Protein AF-A0A1Q6LPK5-F1 (afdb_monomer_lite)

Sequence (60 aa):
MTICPEERCTGCGACQSACPADCIALALNRAGDRVAMIDFARCFTRPCYAKAARRWLPTQ

Structure (mmCIF, N/CA/C/O backbone):
data_AF-A0A1Q6LPK5-F1
#
_entry.id   AF-A0A1Q6LPK5-F1
#
loop_
_atom_site.group_PDB
_atom_site.id
_atom_site.type_symbol
_atom_site.label_atom_id
_atom_site.label_alt_id
_atom_site.label_comp_id
_atom_site.label_asym_id
_atom_site.label_entity_id
_atom_site.label_seq_id
_atom_site.pdbx_PDB_ins_code
_atom_site.Cartn_x
_atom_site.Cartn_y
_atom_site.Cartn_z
_atom_site.occupancy
_atom_site.B_iso_or_equiv
_atom_site.auth_seq_id
_atom_site.auth_comp_id
_atom_site.auth_asym_id
_atom_site.auth_atom_id
_atom_site.pdbx_PDB_model_num
ATOM 1 N N . MET A 1 1 ? 3.140 11.365 -4.863 1.00 50.88 1 MET A N 1
ATOM 2 C CA . MET A 1 1 ? 2.020 10.749 -4.126 1.00 50.88 1 MET A CA 1
ATOM 3 C C . MET A 1 1 ? 2.602 9.927 -2.986 1.00 50.88 1 MET A C 1
ATOM 5 O O . MET A 1 1 ? 2.856 8.749 -3.166 1.00 50.88 1 MET A O 1
ATOM 9 N N . THR A 1 2 ? 2.919 10.566 -1.860 1.00 52.94 2 THR A N 1
ATOM 10 C CA . THR A 1 2 ? 3.432 9.890 -0.656 1.00 52.94 2 THR A CA 1
ATOM 11 C C . THR A 1 2 ? 2.329 9.039 -0.035 1.00 52.94 2 THR A C 1
ATOM 13 O O . THR A 1 2 ? 1.174 9.461 -0.045 1.00 52.94 2 THR A O 1
ATOM 16 N N . ILE A 1 3 ? 2.660 7.846 0.469 1.00 65.31 3 ILE A N 1
ATOM 17 C CA . ILE A 1 3 ? 1.711 7.008 1.220 1.00 65.31 3 ILE A CA 1
ATOM 18 C C . ILE A 1 3 ? 1.114 7.824 2.378 1.00 65.31 3 ILE A C 1
ATOM 20 O O . ILE A 1 3 ? 1.830 8.594 3.020 1.00 65.31 3 ILE A O 1
ATOM 24 N N . CYS A 1 4 ? -0.200 7.686 2.596 1.00 64.25 4 CYS A N 1
ATOM 25 C CA . CYS A 1 4 ? -0.922 8.366 3.671 1.00 64.25 4 CYS A CA 1
ATOM 26 C C . 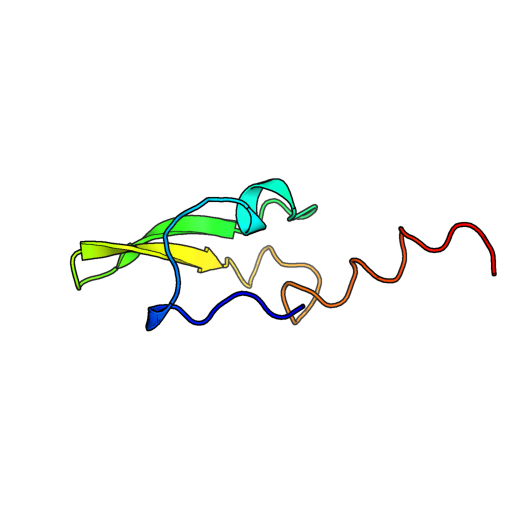CYS A 1 4 ? -0.276 8.077 5.037 1.00 64.25 4 CYS A C 1
ATOM 28 O O . CYS A 1 4 ? 0.116 6.934 5.276 1.00 64.25 4 CYS A O 1
ATOM 30 N N . PRO A 1 5 ? -0.195 9.071 5.938 1.00 68.06 5 PRO A N 1
ATOM 31 C CA . PRO A 1 5 ? 0.280 8.847 7.299 1.00 68.06 5 PRO A CA 1
ATOM 32 C C . PRO A 1 5 ? -0.628 7.845 8.026 1.00 68.06 5 PRO A C 1
ATOM 34 O O . PRO A 1 5 ? -1.810 7.727 7.696 1.00 68.06 5 PRO A O 1
ATOM 37 N N . GLU A 1 6 ? -0.072 7.122 8.998 1.00 71.19 6 GLU A N 1
ATOM 38 C CA . GLU A 1 6 ? -0.750 6.036 9.724 1.00 71.19 6 GLU A CA 1
ATOM 39 C C . GLU A 1 6 ? -2.103 6.458 10.317 1.00 71.19 6 GLU A C 1
ATOM 41 O O . GLU A 1 6 ? -3.093 5.760 10.133 1.00 71.19 6 GLU A O 1
ATOM 46 N N . GLU A 1 7 ? -2.168 7.659 10.892 1.00 76.44 7 GLU A N 1
ATOM 47 C CA . GLU A 1 7 ? -3.365 8.309 11.451 1.00 76.44 7 GLU A CA 1
ATOM 48 C C . GLU A 1 7 ? -4.495 8.547 10.436 1.00 76.44 7 GLU A C 1
ATOM 50 O O . GLU A 1 7 ? -5.658 8.683 10.803 1.00 76.44 7 GLU A O 1
ATOM 55 N N . ARG A 1 8 ? -4.168 8.610 9.142 1.00 78.31 8 ARG A N 1
ATOM 56 C CA . ARG A 1 8 ? -5.126 8.813 8.043 1.00 78.31 8 ARG A CA 1
ATOM 57 C C . ARG A 1 8 ? -5.259 7.573 7.171 1.00 78.31 8 ARG A C 1
ATOM 59 O O . ARG A 1 8 ? -5.902 7.620 6.119 1.00 78.31 8 ARG A O 1
ATOM 66 N N . CYS A 1 9 ? -4.613 6.477 7.558 1.00 84.69 9 CYS A N 1
ATOM 67 C CA . CYS A 1 9 ? -4.723 5.231 6.838 1.00 84.69 9 CYS A CA 1
ATOM 68 C C . CYS A 1 9 ? -6.100 4.631 7.113 1.00 84.69 9 CYS A C 1
ATOM 70 O O . CYS A 1 9 ? -6.430 4.270 8.234 1.00 84.69 9 CYS A O 1
ATOM 72 N N . THR A 1 10 ? -6.908 4.504 6.067 1.00 83.81 10 THR A N 1
ATOM 73 C CA . THR A 1 10 ? -8.228 3.865 6.153 1.00 83.81 10 THR A CA 1
ATOM 74 C C . THR A 1 10 ? -8.157 2.349 5.961 1.00 83.81 10 THR A C 1
ATOM 76 O O . THR A 1 10 ? -9.188 1.683 5.896 1.00 83.81 10 THR A O 1
ATOM 79 N N . GLY A 1 11 ? -6.954 1.790 5.793 1.00 86.12 11 GLY A N 1
ATOM 80 C CA . GLY A 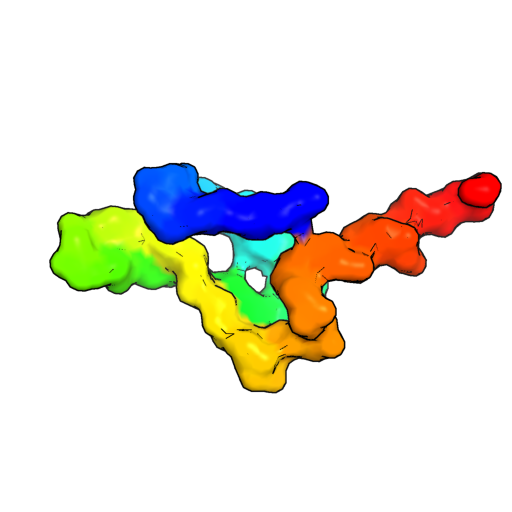1 11 ? -6.769 0.371 5.499 1.00 86.12 11 GLY A CA 1
ATOM 81 C C . GLY A 1 11 ? -7.344 -0.066 4.149 1.00 86.12 11 GLY A C 1
ATOM 82 O O . GLY A 1 11 ? -7.661 -1.238 3.977 1.00 86.12 11 GLY A O 1
ATOM 83 N N . CYS A 1 12 ? -7.496 0.853 3.187 1.00 88.94 12 CYS A N 1
ATOM 84 C CA . CYS A 1 12 ? -8.159 0.579 1.906 1.00 88.94 12 CYS A CA 1
ATOM 85 C C . CYS A 1 12 ? -7.398 -0.379 0.970 1.00 88.94 12 CYS A C 1
ATOM 87 O O . CYS A 1 12 ? -7.972 -0.860 0.000 1.00 88.94 12 CYS A O 1
ATOM 89 N N . GLY A 1 13 ? -6.103 -0.620 1.203 1.00 84.06 13 GLY A N 1
ATOM 90 C CA . GLY A 1 13 ? -5.290 -1.534 0.385 1.00 84.06 13 GLY A CA 1
ATOM 91 C C . GLY A 1 13 ? -4.895 -1.021 -1.003 1.00 84.06 13 GLY A C 1
ATOM 92 O O . GLY A 1 13 ? -4.219 -1.731 -1.747 1.00 84.06 13 GLY A O 1
ATOM 93 N N . ALA A 1 14 ? -5.230 0.226 -1.349 1.00 83.31 14 ALA A N 1
ATOM 94 C CA . ALA A 1 14 ? -4.837 0.820 -2.629 1.00 83.31 14 ALA A CA 1
ATOM 95 C C . ALA A 1 14 ? -3.309 0.888 -2.788 1.00 83.31 14 ALA A C 1
ATOM 97 O O . ALA A 1 14 ? -2.779 0.594 -3.856 1.00 83.31 14 ALA A O 1
ATOM 98 N N . CYS A 1 15 ? -2.587 1.223 -1.713 1.00 79.50 15 CYS A N 1
ATOM 99 C CA . CYS A 1 15 ? -1.125 1.244 -1.722 1.00 79.50 15 CYS A CA 1
ATOM 100 C C . CYS A 1 15 ? -0.520 -0.158 -1.887 1.00 79.50 15 CYS A C 1
ATOM 102 O O . CYS A 1 15 ? 0.447 -0.289 -2.629 1.00 79.50 15 CYS A O 1
ATOM 104 N N . GLN A 1 16 ? -1.110 -1.191 -1.271 1.00 82.75 16 GLN A N 1
ATOM 105 C CA . GLN A 1 16 ? -0.688 -2.585 -1.436 1.00 82.75 16 GLN A CA 1
ATOM 106 C C . GLN A 1 16 ? -0.816 -3.024 -2.899 1.00 82.75 16 GLN A C 1
ATOM 108 O O . GLN A 1 16 ? 0.161 -3.471 -3.484 1.00 82.75 16 GLN A O 1
ATOM 113 N N . SER A 1 17 ? -1.977 -2.794 -3.520 1.00 82.56 17 SER A N 1
ATOM 114 C CA . SER A 1 17 ? -2.212 -3.166 -4.926 1.00 82.56 17 SER A CA 1
ATOM 115 C C . SER A 1 17 ? -1.358 -2.361 -5.912 1.00 82.56 17 SER A C 1
ATOM 117 O O . SER A 1 17 ? -0.980 -2.858 -6.968 1.00 82.56 17 SER A O 1
ATOM 119 N N . ALA A 1 18 ? -1.049 -1.105 -5.580 1.00 77.69 18 ALA A N 1
ATOM 120 C CA . ALA A 1 18 ? -0.213 -0.246 -6.411 1.00 77.69 18 ALA A CA 1
ATOM 121 C C . ALA A 1 18 ? 1.293 -0.522 -6.254 1.00 77.69 18 ALA A C 1
ATOM 123 O O . ALA A 1 18 ? 2.083 -0.013 -7.051 1.00 77.69 18 ALA A O 1
ATOM 124 N N . CYS A 1 19 ? 1.716 -1.267 -5.226 1.00 76.56 19 CYS A N 1
ATOM 125 C CA . CYS A 1 19 ? 3.126 -1.480 -4.938 1.00 76.56 19 CYS A CA 1
ATOM 126 C C . CYS A 1 19 ? 3.708 -2.583 -5.833 1.00 76.56 19 CYS A C 1
ATOM 128 O O . CYS A 1 19 ? 3.405 -3.755 -5.634 1.00 76.56 19 CYS A O 1
ATOM 130 N N . PRO A 1 20 ? 4.624 -2.266 -6.765 1.00 74.19 20 PRO A N 1
ATOM 131 C CA . PRO A 1 20 ? 5.237 -3.284 -7.618 1.00 74.19 20 PRO A CA 1
ATOM 132 C C . PRO A 1 20 ? 6.227 -4.180 -6.860 1.00 74.19 20 PRO A C 1
ATOM 134 O O . PRO A 1 20 ? 6.614 -5.226 -7.367 1.00 74.19 20 PRO A O 1
ATOM 137 N N . ALA A 1 21 ? 6.688 -3.740 -5.685 1.00 78.12 21 ALA A N 1
ATOM 138 C CA . ALA A 1 21 ? 7.623 -4.477 -4.839 1.00 78.12 21 ALA A CA 1
ATOM 139 C C . ALA A 1 21 ? 6.925 -5.469 -3.901 1.00 78.12 21 ALA A C 1
ATOM 141 O O . ALA A 1 21 ? 7.619 -6.194 -3.195 1.00 78.12 21 ALA A O 1
ATOM 142 N N . ASP A 1 22 ? 5.590 -5.412 -3.818 1.00 82.19 22 ASP A N 1
ATOM 143 C CA . ASP A 1 22 ? 4.791 -6.132 -2.821 1.00 82.19 22 ASP A CA 1
ATOM 144 C C . ASP A 1 22 ? 5.355 -5.985 -1.387 1.00 82.19 22 ASP A C 1
ATOM 146 O O . ASP A 1 22 ? 5.375 -6.906 -0.579 1.00 82.19 22 ASP A O 1
ATOM 150 N N . CYS A 1 23 ? 5.888 -4.800 -1.065 1.00 82.56 23 CYS A N 1
ATOM 151 C CA . CYS A 1 23 ? 6.550 -4.529 0.216 1.00 82.56 23 CYS A CA 1
ATOM 152 C C . CYS A 1 23 ? 5.609 -3.885 1.247 1.00 82.56 23 CYS A C 1
ATOM 154 O O . CYS A 1 23 ? 6.071 -3.318 2.237 1.00 82.56 23 CYS A O 1
ATOM 156 N N . ILE A 1 24 ? 4.301 -3.894 0.983 1.00 84.00 24 ILE A N 1
ATOM 157 C CA . ILE A 1 24 ? 3.281 -3.251 1.809 1.00 84.00 24 ILE A CA 1
ATOM 158 C C . ILE A 1 24 ? 2.280 -4.311 2.249 1.00 84.00 24 ILE A C 1
ATOM 160 O O . ILE A 1 24 ? 1.665 -4.963 1.412 1.00 84.00 24 ILE A O 1
ATOM 164 N N . ALA A 1 25 ?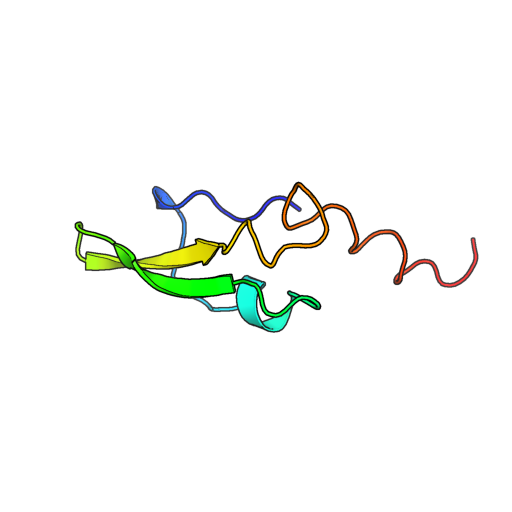 2.075 -4.433 3.555 1.00 85.88 25 ALA A N 1
ATOM 165 C CA . ALA A 1 25 ? 1.085 -5.319 4.152 1.00 85.88 25 ALA A CA 1
ATOM 166 C C . ALA A 1 25 ? 0.084 -4.507 4.977 1.00 85.88 25 ALA A C 1
ATOM 168 O O . ALA A 1 25 ? 0.460 -3.547 5.639 1.00 85.88 25 ALA A O 1
ATOM 169 N N . LEU A 1 26 ? -1.193 -4.882 4.972 1.00 87.69 26 LEU A N 1
ATOM 170 C CA . LEU A 1 26 ? -2.181 -4.288 5.874 1.00 87.69 26 LEU A CA 1
ATOM 171 C C . LEU A 1 26 ? -2.189 -5.045 7.203 1.00 87.69 26 LEU A C 1
ATOM 173 O O . LEU A 1 26 ? -2.395 -6.257 7.224 1.00 87.69 26 LEU A O 1
ATOM 177 N N . ALA A 1 27 ? -1.995 -4.331 8.309 1.00 87.50 27 ALA A N 1
ATOM 178 C CA . ALA A 1 27 ? -2.057 -4.884 9.657 1.00 87.50 27 ALA A CA 1
ATOM 179 C C . ALA A 1 27 ? -2.783 -3.925 10.605 1.00 87.50 27 ALA A C 1
ATOM 181 O O . ALA A 1 27 ? -3.018 -2.762 10.282 1.00 87.50 27 ALA A O 1
ATOM 182 N N . LEU A 1 28 ? -3.146 -4.416 11.787 1.00 87.94 28 LEU A N 1
ATOM 183 C CA . LEU A 1 28 ? -3.701 -3.574 12.841 1.00 87.94 28 LEU A CA 1
ATOM 184 C C . LEU A 1 28 ? -2.562 -2.956 13.654 1.00 87.94 28 LEU A C 1
ATOM 186 O O . LEU A 1 28 ? -1.646 -3.665 14.078 1.00 87.94 28 LEU A O 1
ATOM 190 N N . ASN A 1 29 ? -2.614 -1.643 13.876 1.00 84.12 29 ASN A N 1
ATOM 191 C CA . ASN A 1 29 ? -1.733 -0.999 14.846 1.00 84.12 29 ASN A CA 1
ATOM 192 C C . ASN A 1 29 ? -2.195 -1.330 16.284 1.00 84.12 29 ASN A C 1
ATOM 194 O O . ASN A 1 29 ? -3.230 -1.960 16.512 1.00 84.12 29 ASN A O 1
ATOM 198 N N . ARG A 1 30 ? -1.440 -0.866 17.285 1.00 81.75 30 ARG A N 1
ATOM 199 C CA . ARG A 1 30 ? -1.802 -1.034 18.706 1.00 81.75 30 ARG A CA 1
ATOM 200 C C . ARG A 1 30 ? -3.089 -0.302 19.114 1.00 81.75 30 ARG A C 1
ATOM 202 O O . ARG A 1 30 ? -3.638 -0.629 20.158 1.00 81.75 30 ARG A O 1
ATOM 209 N N . ALA A 1 31 ? -3.552 0.660 18.318 1.00 84.19 31 ALA A N 1
ATOM 210 C CA . ALA A 1 31 ? -4.811 1.368 18.533 1.00 84.19 31 ALA A CA 1
ATOM 211 C C . ALA A 1 31 ? -6.028 0.627 17.936 1.00 84.19 31 ALA A C 1
ATOM 213 O O . ALA A 1 31 ? -7.162 1.004 18.208 1.00 84.19 31 ALA A O 1
ATOM 214 N N . GLY A 1 32 ? -5.811 -0.460 17.184 1.00 84.25 32 GLY A N 1
ATOM 215 C CA . GLY A 1 32 ? -6.873 -1.208 16.509 1.00 84.25 32 GLY A CA 1
ATOM 216 C C . GLY A 1 32 ? -7.248 -0.657 15.129 1.00 84.25 32 GLY A C 1
ATOM 217 O O . GLY A 1 32 ? -8.206 -1.141 14.527 1.00 84.25 32 GLY A O 1
ATOM 218 N N . ASP A 1 33 ? -6.489 0.301 14.595 1.00 86.06 33 ASP A N 1
ATOM 219 C CA . ASP A 1 33 ? -6.695 0.840 13.252 1.00 86.06 33 ASP A CA 1
ATOM 220 C C . ASP A 1 33 ? -6.025 -0.037 12.195 1.00 86.06 33 ASP A C 1
ATOM 222 O O . ASP A 1 33 ? -4.909 -0.535 12.377 1.00 86.06 33 ASP A O 1
ATOM 226 N N . ARG A 1 34 ? -6.692 -0.194 11.047 1.00 84.81 34 ARG A N 1
ATOM 227 C CA . ARG A 1 34 ? -6.140 -0.891 9.877 1.00 84.81 34 ARG A CA 1
ATOM 228 C C . ARG A 1 34 ? -5.164 0.019 9.140 1.00 84.81 34 ARG A C 1
ATOM 230 O O . ARG A 1 34 ? -5.578 0.901 8.392 1.00 84.81 34 ARG A O 1
ATOM 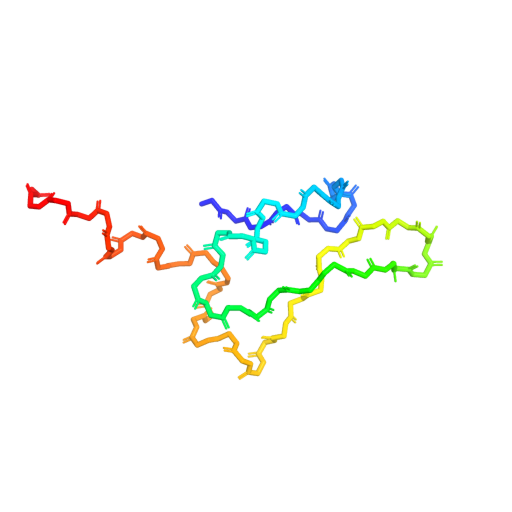237 N N . VAL A 1 35 ? -3.872 -0.249 9.298 1.00 86.25 35 VAL A N 1
ATOM 238 C CA . VAL A 1 35 ? -2.785 0.548 8.726 1.00 86.25 35 VAL A CA 1
ATOM 239 C C . VAL A 1 35 ? -1.916 -0.262 7.766 1.00 86.25 35 VAL A C 1
ATOM 241 O O . VAL A 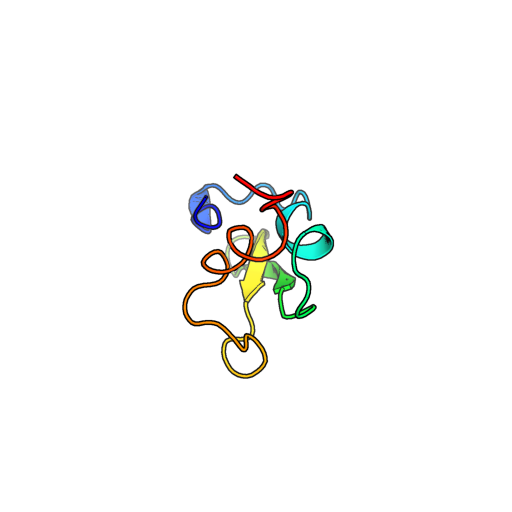1 35 ? -1.794 -1.483 7.864 1.00 86.25 35 VAL A O 1
ATOM 244 N N . ALA A 1 36 ? -1.293 0.429 6.816 1.00 83.75 36 ALA A N 1
ATOM 245 C CA . ALA A 1 36 ? -0.306 -0.161 5.924 1.00 83.75 36 ALA A CA 1
ATOM 246 C C . ALA A 1 36 ? 1.074 -0.198 6.603 1.00 83.75 36 ALA A C 1
ATOM 248 O O . ALA A 1 36 ? 1.677 0.839 6.869 1.00 83.75 36 ALA A O 1
ATOM 249 N N . MET A 1 37 ? 1.580 -1.399 6.854 1.00 82.94 37 MET A N 1
ATOM 250 C CA . MET A 1 37 ? 2.944 -1.686 7.282 1.00 82.94 37 MET A CA 1
ATOM 251 C C . MET A 1 37 ? 3.847 -1.790 6.055 1.00 82.94 37 MET A C 1
ATOM 253 O O . MET A 1 37 ? 3.549 -2.528 5.117 1.00 82.94 37 MET A O 1
ATOM 257 N N . ILE A 1 38 ? 4.959 -1.061 6.064 1.00 79.88 38 ILE A N 1
ATOM 258 C CA . ILE A 1 38 ? 5.923 -1.057 4.962 1.00 79.88 38 ILE A CA 1
ATOM 259 C C . ILE A 1 38 ? 7.169 -1.814 5.404 1.00 79.88 38 ILE A C 1
ATOM 261 O O . ILE A 1 38 ? 7.823 -1.437 6.376 1.00 79.88 38 ILE A O 1
ATOM 265 N N . ASP A 1 39 ? 7.526 -2.851 4.655 1.00 79.44 39 ASP A N 1
ATOM 266 C CA . ASP A 1 39 ? 8.794 -3.542 4.827 1.00 79.44 39 ASP A CA 1
ATOM 267 C C . ASP A 1 39 ? 9.896 -2.772 4.085 1.00 79.44 39 ASP A C 1
ATOM 269 O O . ASP A 1 39 ? 10.047 -2.840 2.860 1.00 79.44 39 ASP A O 1
ATOM 273 N N . PHE A 1 40 ? 10.666 -1.987 4.840 1.00 72.44 40 PHE A N 1
ATOM 274 C CA . PHE A 1 40 ? 11.753 -1.180 4.283 1.00 72.44 40 PHE A CA 1
ATOM 275 C C . PHE A 1 40 ? 12.937 -2.015 3.779 1.00 72.44 40 PHE A C 1
ATOM 277 O O . PHE A 1 40 ? 13.741 -1.492 3.010 1.00 72.44 40 PHE A O 1
ATOM 284 N N . ALA A 1 41 ? 13.053 -3.286 4.180 1.00 74.44 41 ALA A N 1
ATOM 285 C CA . ALA A 1 41 ? 14.108 -4.178 3.706 1.00 74.44 41 ALA A CA 1
ATOM 286 C C . ALA A 1 41 ? 13.803 -4.716 2.297 1.00 74.44 41 ALA A C 1
ATOM 288 O O . ALA A 1 41 ? 14.716 -4.921 1.501 1.00 74.44 41 ALA A O 1
ATOM 289 N N . ARG A 1 42 ? 12.519 -4.897 1.968 1.00 70.88 42 ARG A N 1
ATOM 290 C CA . ARG A 1 42 ? 12.032 -5.353 0.655 1.00 70.88 42 ARG A CA 1
ATOM 291 C C . ARG A 1 42 ? 11.714 -4.204 -0.300 1.00 70.88 42 ARG A C 1
ATOM 293 O O . ARG A 1 42 ? 11.678 -4.393 -1.516 1.00 70.88 42 ARG A O 1
ATOM 300 N N . CYS A 1 43 ? 11.502 -2.998 0.222 1.00 73.12 43 CYS A N 1
ATOM 301 C CA . CYS A 1 43 ? 11.230 -1.819 -0.591 1.00 73.12 43 CYS A CA 1
ATOM 302 C C . CYS A 1 43 ? 12.507 -1.327 -1.300 1.00 73.12 43 CYS A C 1
ATOM 304 O O . CYS A 1 43 ? 13.259 -0.509 -0.771 1.00 73.12 43 CYS A O 1
ATOM 306 N N . PHE A 1 44 ? 12.723 -1.776 -2.543 1.00 67.44 44 PHE A N 1
ATOM 307 C CA . PHE A 1 44 ? 13.900 -1.450 -3.373 1.00 67.44 44 PHE A CA 1
ATOM 308 C C . PHE A 1 44 ? 14.076 0.051 -3.695 1.00 67.44 44 PHE A C 1
ATOM 310 O O . PHE A 1 44 ? 15.089 0.465 -4.261 1.00 67.44 44 PHE A O 1
ATOM 317 N N . THR A 1 45 ? 13.097 0.887 -3.350 1.00 52.78 45 THR A N 1
ATOM 318 C CA . THR A 1 45 ? 13.142 2.344 -3.495 1.00 52.78 45 THR A CA 1
ATOM 319 C C . THR A 1 45 ? 12.774 3.022 -2.189 1.00 52.78 45 THR A C 1
ATOM 321 O O . THR A 1 45 ? 11.605 3.085 -1.824 1.00 52.78 45 THR A O 1
ATOM 324 N N . ARG A 1 46 ? 13.764 3.587 -1.498 1.00 53.81 46 ARG A N 1
ATOM 325 C CA . ARG A 1 46 ? 13.532 4.650 -0.511 1.00 53.81 46 ARG A CA 1
ATOM 326 C C . ARG A 1 46 ? 13.075 5.884 -1.304 1.00 53.81 46 ARG A C 1
ATOM 328 O O . ARG A 1 46 ? 13.847 6.296 -2.169 1.00 53.81 46 ARG A O 1
ATOM 335 N N . PRO A 1 47 ? 11.898 6.501 -1.100 1.00 58.44 47 PRO A N 1
ATOM 336 C CA . PRO A 1 47 ? 10.690 6.130 -0.365 1.00 58.44 47 PRO A CA 1
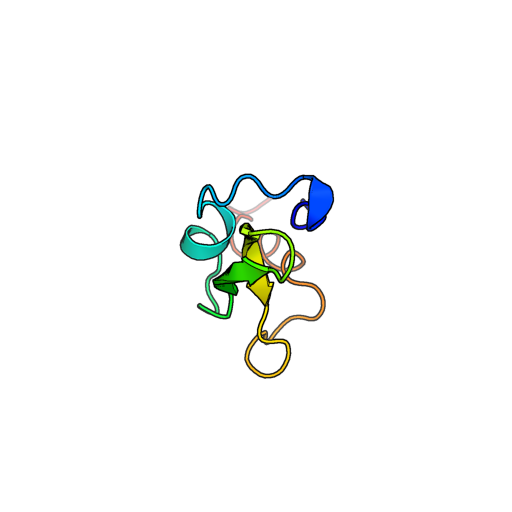ATOM 337 C C . PRO A 1 47 ? 9.669 5.385 -1.251 1.00 58.44 47 PRO A C 1
ATOM 339 O O . PRO A 1 47 ? 9.694 5.494 -2.479 1.00 58.44 47 PRO A O 1
ATOM 342 N N . CYS A 1 48 ? 8.727 4.702 -0.601 1.00 60.56 48 CYS A N 1
ATOM 343 C CA . CYS A 1 48 ? 7.615 3.879 -1.107 1.00 60.56 48 CYS A CA 1
ATOM 344 C C . CYS A 1 48 ? 6.727 4.454 -2.243 1.00 60.56 48 CYS A C 1
ATOM 346 O O . CYS A 1 48 ? 5.763 3.806 -2.639 1.00 60.56 48 CYS A O 1
ATOM 348 N N . TYR A 1 49 ? 7.042 5.625 -2.812 1.00 58.81 49 TYR A N 1
ATOM 349 C CA . TYR A 1 49 ? 6.360 6.195 -3.979 1.00 58.81 49 TYR A CA 1
ATOM 350 C C . TYR A 1 49 ? 7.263 6.770 -5.092 1.00 58.81 49 TYR A C 1
ATOM 352 O O . TYR A 1 49 ? 6.743 7.236 -6.107 1.00 58.81 49 TYR A O 1
ATOM 360 N N . ALA A 1 50 ? 8.597 6.749 -4.988 1.00 47.94 50 ALA A N 1
ATOM 361 C CA . ALA A 1 50 ? 9.448 7.494 -5.935 1.00 47.94 50 ALA A CA 1
ATOM 362 C C . ALA A 1 50 ? 9.647 6.856 -7.331 1.00 47.94 50 ALA A C 1
ATOM 364 O O . ALA A 1 50 ? 10.408 7.392 -8.138 1.00 47.94 50 ALA A O 1
ATOM 365 N N . LYS A 1 51 ? 8.984 5.739 -7.671 1.00 46.75 51 LYS A N 1
ATOM 366 C CA . LYS A 1 51 ? 9.137 5.093 -8.996 1.00 46.75 51 LYS A CA 1
ATOM 367 C C . LYS A 1 51 ? 7.850 4.776 -9.764 1.00 46.75 51 LYS A C 1
ATOM 369 O O . LYS A 1 51 ? 7.937 4.140 -10.809 1.00 46.75 51 LYS A O 1
ATOM 374 N N . ALA A 1 52 ? 6.696 5.329 -9.380 1.00 42.72 52 ALA A N 1
ATOM 375 C CA . ALA A 1 52 ? 5.575 5.431 -10.329 1.00 42.72 52 ALA A CA 1
ATOM 376 C C . ALA A 1 52 ? 5.871 6.418 -11.488 1.00 42.72 52 ALA A C 1
ATOM 378 O O . ALA A 1 52 ? 5.180 6.406 -12.497 1.00 42.72 52 ALA A O 1
ATOM 379 N N . ALA A 1 53 ? 6.943 7.218 -11.393 1.00 42.81 53 ALA A N 1
ATOM 380 C CA . ALA A 1 53 ? 7.344 8.196 -12.409 1.00 42.81 53 ALA A CA 1
ATOM 381 C C . ALA A 1 53 ? 8.339 7.683 -13.478 1.00 42.81 53 ALA A C 1
ATOM 383 O O . ALA A 1 53 ? 8.798 8.476 -14.289 1.00 42.81 53 ALA A O 1
ATOM 384 N N . ARG A 1 54 ? 8.721 6.392 -13.509 1.00 47.19 54 ARG A N 1
ATOM 385 C CA . ARG A 1 54 ? 9.618 5.862 -14.575 1.00 47.19 54 ARG A CA 1
ATOM 386 C C . ARG A 1 54 ? 9.042 4.711 -15.404 1.00 47.19 54 ARG A C 1
ATOM 388 O O . ARG A 1 54 ? 9.752 4.144 -16.224 1.00 47.19 54 ARG A O 1
ATOM 395 N N . ARG A 1 55 ? 7.776 4.347 -15.179 1.00 46.78 55 ARG A N 1
ATOM 396 C CA . ARG A 1 55 ? 7.040 3.337 -15.971 1.00 46.78 55 ARG A CA 1
ATOM 397 C C . ARG A 1 55 ? 5.737 3.894 -16.576 1.00 46.78 55 ARG A C 1
ATOM 399 O O . ARG A 1 55 ? 5.094 3.200 -17.347 1.00 46.78 55 ARG A O 1
ATOM 406 N N . TRP A 1 56 ? 5.396 5.146 -16.251 1.00 42.03 56 TRP A N 1
ATOM 407 C CA . TRP A 1 56 ? 4.342 5.965 -16.868 1.00 42.03 56 TRP A CA 1
ATOM 408 C C . TRP A 1 56 ? 4.935 7.218 -17.542 1.00 42.03 56 TRP A C 1
ATOM 410 O O . TRP A 1 56 ? 4.361 8.298 -17.495 1.00 42.03 56 TRP A O 1
ATOM 420 N N . LEU A 1 57 ? 6.103 7.069 -18.167 1.00 38.66 57 LEU A N 1
ATOM 421 C CA . LEU A 1 57 ? 6.412 7.824 -19.377 1.00 38.66 57 LEU A CA 1
ATOM 422 C C . LEU A 1 57 ? 6.040 6.886 -20.538 1.00 38.66 57 LEU A C 1
ATOM 424 O O . LEU A 1 57 ? 6.877 6.065 -20.918 1.00 38.66 57 LEU A O 1
ATOM 428 N N . PRO A 1 58 ? 4.820 6.928 -21.112 1.00 44.19 58 PRO A N 1
ATOM 429 C CA . PRO A 1 58 ? 4.801 6.886 -22.563 1.00 44.19 58 PRO A CA 1
ATOM 430 C C . PRO A 1 58 ? 5.615 8.113 -22.981 1.00 44.19 58 PRO A C 1
ATOM 432 O O . PRO A 1 58 ? 5.355 9.202 -22.480 1.00 44.19 58 PRO A O 1
ATOM 435 N N . THR A 1 59 ? 6.676 7.905 -23.754 1.00 43.44 59 THR A N 1
ATOM 436 C CA . THR A 1 59 ? 7.450 8.951 -24.442 1.00 43.44 59 THR A CA 1
ATOM 437 C C . THR A 1 59 ? 6.738 10.303 -24.486 1.00 43.44 59 THR A C 1
ATOM 439 O O . THR A 1 59 ? 5.771 10.409 -25.236 1.00 43.44 59 THR A O 1
ATOM 442 N N . GLN A 1 60 ? 7.201 11.261 -23.671 1.00 40.00 60 GLN A N 1
ATOM 443 C CA . GLN A 1 60 ? 7.460 12.680 -23.967 1.00 40.00 60 GLN A CA 1
ATOM 444 C C . GLN A 1 60 ? 8.332 13.255 -22.844 1.00 40.00 60 GLN A C 1
ATOM 446 O O . GLN A 1 60 ? 7.893 13.211 -21.673 1.00 40.00 60 GLN A O 1
#

Radius of gyration: 12.73 Å; chains: 1; bounding box: 22×19×43 Å

Secondary structure (DSSP, 8-state):
-PPPPGGG-----HHHHH-TT--EEEEE-TTS-EEEEE-TTT-SSSSTTTTTTSSS----

pLDDT: mean 70.5, std 15.86, range [38.66, 88.94]

Foldseek 3Di:
DAPDPFVPAQLPCPLCVVQPLNQWDWDADPVRHTGIDGNPVSRPDPPSPPPVVPVPPPDD